Protein AF-A0A382D863-F1 (afdb_monomer_lite)

Radius of gyration: 14.63 Å; chains: 1; bounding box: 28×26×38 Å

Foldseek 3Di:
DVQVVVLVVVQVPDPDHDPDDQTDPVSVVLVVCPVVDDPVVSVVVCCCVVPVD

Structure (mmCIF, N/CA/C/O backbone):
data_AF-A0A382D863-F1
#
_entry.id   AF-A0A382D863-F1
#
loop_
_atom_site.group_PDB
_atom_site.id
_atom_site.type_symbol
_atom_site.label_atom_id
_atom_site.label_alt_id
_atom_site.label_comp_id
_atom_site.label_asym_id
_atom_site.label_entity_id
_atom_site.label_seq_id
_atom_site.pdbx_PDB_ins_code
_atom_site.Cartn_x
_atom_site.Cartn_y
_atom_site.Cartn_z
_atom_site.occupancy
_atom_site.B_iso_or_equiv
_atom_site.auth_seq_id
_atom_site.auth_comp_id
_atom_site.auth_asym_id
_atom_site.auth_atom_id
_atom_site.pdbx_PDB_model_num
ATOM 1 N N . PRO A 1 1 ? -5.064 -11.050 -4.570 1.00 78.75 1 PRO A N 1
ATOM 2 C CA . PRO A 1 1 ? -6.371 -10.859 -3.879 1.00 78.75 1 PRO A CA 1
ATOM 3 C C . PRO A 1 1 ? -6.377 -11.238 -2.386 1.00 78.75 1 PRO A C 1
ATOM 5 O O . PRO A 1 1 ? -6.985 -10.522 -1.600 1.00 78.75 1 PRO A O 1
ATOM 8 N N . LYS A 1 2 ? -5.707 -12.335 -1.992 1.00 92.19 2 LYS A N 1
ATOM 9 C CA . LYS A 1 2 ? -5.694 -12.836 -0.604 1.00 92.19 2 LYS A CA 1
ATOM 10 C C . LYS A 1 2 ? -5.133 -11.838 0.423 1.00 92.19 2 LYS A C 1
ATOM 12 O O . LYS A 1 2 ? -5.821 -11.546 1.389 1.00 92.19 2 LYS A O 1
ATOM 17 N N . GLU A 1 3 ? -3.960 -11.251 0.179 1.00 90.12 3 GLU A N 1
ATOM 18 C CA . GLU A 1 3 ? -3.338 -10.269 1.098 1.00 90.12 3 GLU A CA 1
ATOM 19 C C . GLU A 1 3 ? -4.239 -9.067 1.417 1.00 90.12 3 GLU A C 1
ATOM 21 O O . GLU A 1 3 ? -4.274 -8.575 2.546 1.00 90.12 3 GLU A O 1
ATOM 26 N N . VAL A 1 4 ? -5.004 -8.613 0.423 1.00 91.38 4 VAL A N 1
ATOM 27 C CA . VAL A 1 4 ? -5.984 -7.535 0.593 1.00 91.38 4 VAL A CA 1
ATOM 28 C C . VAL A 1 4 ? -7.119 -7.986 1.503 1.00 91.38 4 VAL A C 1
ATOM 30 O O . VAL A 1 4 ? -7.446 -7.283 2.455 1.00 91.38 4 VAL A O 1
ATOM 33 N N . ALA A 1 5 ? -7.682 -9.170 1.257 1.00 94.56 5 ALA A N 1
ATOM 34 C CA . ALA A 1 5 ? -8.741 -9.721 2.095 1.00 94.56 5 ALA A CA 1
ATOM 35 C C . ALA A 1 5 ? -8.278 -9.920 3.549 1.00 94.56 5 ALA A C 1
ATOM 37 O O . ALA A 1 5 ? -8.981 -9.509 4.470 1.00 94.56 5 ALA A O 1
ATOM 38 N N . ASP A 1 6 ? -7.077 -10.465 3.758 1.00 94.69 6 ASP A N 1
ATOM 39 C CA . ASP A 1 6 ? -6.510 -10.691 5.092 1.00 94.69 6 ASP A CA 1
ATOM 40 C C . ASP A 1 6 ? -6.320 -9.367 5.851 1.00 94.69 6 ASP A C 1
ATOM 42 O O . ASP A 1 6 ? -6.661 -9.260 7.032 1.00 94.69 6 ASP A O 1
ATOM 46 N N . THR A 1 7 ? -5.851 -8.324 5.159 1.00 93.50 7 THR A N 1
ATOM 47 C CA . THR A 1 7 ? -5.688 -6.989 5.750 1.00 93.50 7 THR A CA 1
ATOM 48 C C . THR A 1 7 ? -7.031 -6.361 6.122 1.00 93.50 7 THR A C 1
ATOM 50 O O . THR A 1 7 ? -7.149 -5.773 7.196 1.00 93.50 7 THR A O 1
ATOM 53 N N . ILE A 1 8 ? -8.060 -6.517 5.283 1.00 94.31 8 ILE A N 1
ATOM 54 C CA . ILE A 1 8 ? -9.415 -6.027 5.579 1.00 94.31 8 ILE A CA 1
ATOM 55 C C . ILE A 1 8 ? -9.972 -6.733 6.817 1.00 94.31 8 ILE A C 1
ATOM 57 O O . ILE A 1 8 ? -10.461 -6.077 7.734 1.00 94.31 8 ILE A O 1
ATOM 61 N N . VAL A 1 9 ? -9.861 -8.064 6.879 1.00 96.00 9 VAL A N 1
ATOM 62 C CA . VAL A 1 9 ? -10.322 -8.843 8.037 1.00 96.00 9 VAL A CA 1
ATOM 63 C C . VAL A 1 9 ? -9.592 -8.414 9.309 1.00 96.00 9 VAL A C 1
ATOM 65 O O . VAL A 1 9 ? -10.224 -8.304 10.359 1.00 96.00 9 VAL A O 1
ATOM 68 N N . LYS A 1 10 ? -8.283 -8.143 9.227 1.00 94.19 10 LYS A N 1
ATOM 69 C CA . LYS A 1 10 ? -7.501 -7.619 10.351 1.00 94.19 10 LYS A CA 1
ATOM 70 C C . LYS A 1 10 ? -7.998 -6.241 10.789 1.00 94.19 10 LYS A C 1
ATOM 72 O O . LYS A 1 10 ? -8.267 -6.058 11.968 1.00 94.19 10 LYS A O 1
ATOM 77 N N . ALA A 1 11 ? -8.172 -5.309 9.853 1.00 95.25 11 ALA A N 1
ATOM 78 C CA . ALA A 1 11 ? -8.613 -3.947 10.146 1.00 95.25 11 ALA A CA 1
ATOM 79 C C . ALA A 1 11 ? -9.993 -3.911 10.820 1.00 95.25 11 ALA A C 1
ATOM 81 O O . ALA A 1 11 ? -10.194 -3.164 11.768 1.00 95.25 11 ALA A O 1
ATOM 82 N N . VAL A 1 12 ? -10.934 -4.749 10.379 1.00 95.69 12 VAL A N 1
ATOM 83 C CA . VAL A 1 12 ? -12.283 -4.817 10.972 1.00 95.69 12 VAL A CA 1
ATOM 84 C C . VAL A 1 12 ? -12.269 -5.391 12.394 1.00 95.69 12 VAL A C 1
ATOM 86 O O . VAL A 1 12 ? -13.150 -5.079 13.190 1.00 95.69 12 VAL A O 1
ATOM 89 N N . LYS A 1 13 ? -11.289 -6.240 12.720 1.00 96.00 13 LYS A N 1
ATOM 90 C CA . LYS A 1 13 ? -11.155 -6.877 14.040 1.00 96.00 13 LYS A CA 1
ATOM 91 C C . LYS A 1 13 ? -10.283 -6.089 15.020 1.00 96.00 13 LYS A C 1
ATOM 93 O O . LYS A 1 13 ? -10.246 -6.449 16.192 1.00 96.00 13 LYS A O 1
ATOM 98 N N . ASP A 1 14 ? -9.562 -5.077 14.550 1.00 96.19 14 ASP A N 1
ATOM 99 C CA . ASP A 1 14 ? -8.662 -4.275 15.375 1.00 96.19 14 ASP A CA 1
ATOM 100 C C . ASP A 1 14 ? -9.464 -3.320 16.271 1.00 96.19 14 ASP A C 1
ATOM 102 O O . ASP A 1 14 ? -10.373 -2.635 15.805 1.00 96.19 14 ASP A O 1
ATOM 106 N N . GLU A 1 15 ? -9.105 -3.212 17.552 1.00 95.88 15 GLU A N 1
ATOM 107 C CA . GLU A 1 15 ? -9.765 -2.275 18.480 1.00 95.88 15 GLU A CA 1
ATOM 108 C C . GLU A 1 15 ? -9.509 -0.806 18.106 1.00 95.88 15 GLU A C 1
ATOM 110 O O . GLU A 1 15 ? -10.302 0.084 18.417 1.00 95.88 15 GLU A O 1
ATOM 115 N N . LYS A 1 16 ? -8.377 -0.545 17.442 1.00 94.81 16 LYS A N 1
ATOM 116 C CA . LYS A 1 16 ? -7.969 0.774 16.949 1.00 94.81 16 LYS A CA 1
ATOM 117 C C . LYS A 1 16 ? -7.444 0.645 15.520 1.00 94.81 16 LYS A C 1
ATOM 119 O O . LYS A 1 16 ? -6.227 0.616 15.322 1.00 94.81 16 LYS A O 1
ATOM 124 N N . PRO A 1 17 ? -8.335 0.552 1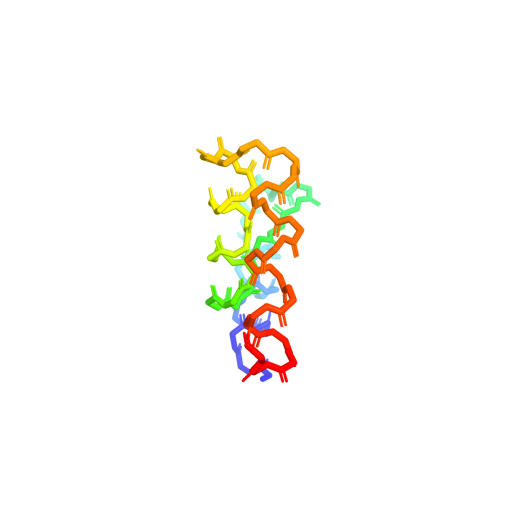4.521 1.00 93.56 17 PRO A N 1
ATOM 125 C CA . PRO A 1 17 ? -7.910 0.410 13.143 1.00 93.56 17 PRO A CA 1
ATOM 126 C C . PRO A 1 17 ? -7.170 1.659 12.667 1.00 93.56 17 PRO A C 1
ATOM 128 O O . PRO A 1 17 ? -7.498 2.792 13.030 1.00 93.56 17 PRO A O 1
ATOM 131 N N . LEU A 1 18 ? -6.168 1.449 11.820 1.00 92.50 18 LEU A N 1
ATOM 132 C CA . LEU A 1 18 ? -5.448 2.537 11.178 1.00 92.50 18 LEU A CA 1
ATOM 133 C C . LEU A 1 18 ? -6.306 3.134 10.054 1.00 92.50 18 LEU A C 1
ATOM 135 O O . LEU A 1 18 ? -6.988 2.406 9.334 1.00 92.50 18 LEU A O 1
ATOM 139 N N . PRO A 1 19 ? -6.228 4.452 9.813 1.00 91.00 19 PRO A N 1
ATOM 140 C CA . PRO A 1 19 ? -6.938 5.074 8.698 1.00 91.00 19 PRO A CA 1
ATOM 141 C C . PRO A 1 19 ? -6.398 4.629 7.329 1.00 91.00 19 PRO A C 1
ATOM 143 O O . PRO A 1 19 ? -7.063 4.822 6.313 1.00 91.00 19 PRO A O 1
ATOM 146 N N . ARG A 1 20 ? -5.177 4.073 7.277 1.00 90.62 20 ARG A N 1
ATOM 147 C CA . ARG A 1 20 ? -4.541 3.561 6.058 1.00 90.62 20 ARG A CA 1
ATOM 148 C C . ARG A 1 20 ? -3.715 2.320 6.366 1.00 90.62 20 ARG A C 1
ATOM 150 O O . ARG A 1 20 ? -2.942 2.316 7.320 1.00 90.62 20 ARG A O 1
ATOM 157 N N . TYR A 1 21 ? -3.835 1.323 5.498 1.00 91.12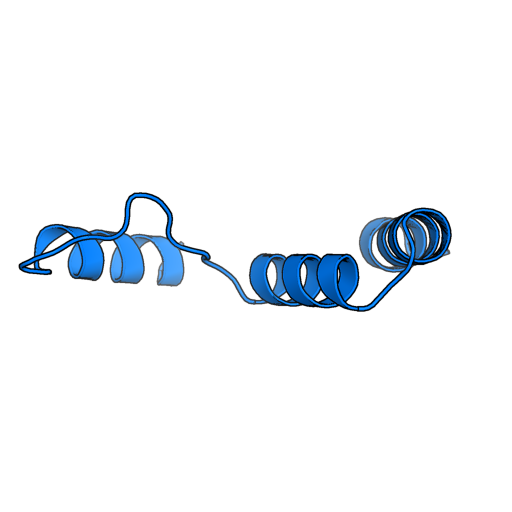 21 TYR A N 1
ATOM 158 C CA . TYR A 1 21 ? -3.025 0.112 5.512 1.00 91.12 21 TYR A CA 1
ATOM 159 C C . TYR A 1 21 ? -2.279 0.001 4.187 1.00 91.12 21 TYR A C 1
ATOM 161 O O . TYR A 1 21 ? -2.856 0.217 3.122 1.00 91.12 21 TYR A O 1
ATOM 169 N N . ILE A 1 22 ? -0.992 -0.317 4.264 1.00 89.06 22 ILE A N 1
ATOM 170 C CA . ILE A 1 22 ? -0.174 -0.626 3.093 1.00 89.06 22 ILE A CA 1
ATOM 171 C C . ILE A 1 22 ? -0.352 -2.119 2.830 1.00 8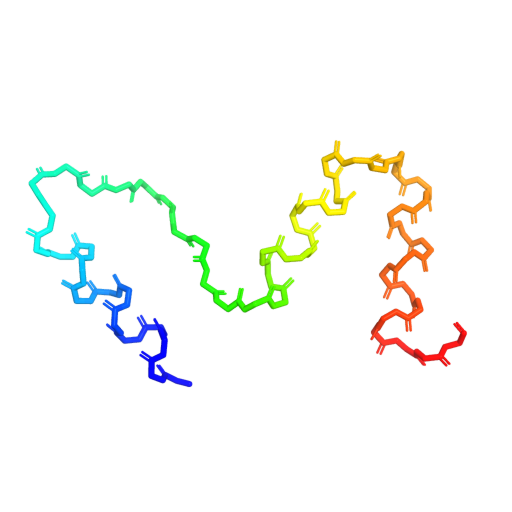9.06 22 ILE A C 1
ATOM 173 O O . ILE A 1 22 ? -0.204 -2.920 3.752 1.00 89.06 22 ILE A O 1
ATOM 177 N N . VAL A 1 23 ? -0.704 -2.482 1.599 1.00 90.25 23 VAL A N 1
ATOM 178 C CA . VAL A 1 23 ? -0.943 -3.873 1.206 1.00 90.25 23 VAL A CA 1
ATOM 179 C C . VAL A 1 23 ? -0.191 -4.171 -0.079 1.00 90.25 23 VAL A C 1
ATOM 181 O O . VAL A 1 23 ? -0.247 -3.380 -1.018 1.00 90.25 23 VAL A O 1
ATOM 184 N N . GLY A 1 24 ? 0.459 -5.332 -0.118 1.00 87.56 24 GLY A N 1
ATOM 185 C CA . GLY A 1 24 ? 1.282 -5.771 -1.237 1.00 87.56 24 GLY A CA 1
ATOM 186 C C . GLY A 1 24 ? 2.745 -5.365 -1.077 1.00 87.56 24 GLY A C 1
ATOM 187 O O . GLY A 1 24 ? 3.066 -4.282 -0.579 1.00 87.56 24 GLY A O 1
ATOM 188 N N . ASN A 1 25 ? 3.632 -6.256 -1.517 1.00 84.38 25 ASN A N 1
ATOM 189 C CA . ASN A 1 25 ? 5.077 -6.070 -1.408 1.00 84.38 25 ASN A CA 1
ATOM 190 C C . ASN A 1 25 ? 5.561 -4.857 -2.224 1.00 84.38 25 ASN A C 1
ATOM 192 O O . ASN A 1 25 ? 6.301 -4.022 -1.710 1.00 84.38 25 ASN A O 1
ATOM 196 N N . ASP A 1 26 ? 5.046 -4.696 -3.446 1.00 81.31 26 ASP A N 1
ATOM 197 C CA . ASP A 1 26 ? 5.410 -3.596 -4.347 1.00 81.31 26 ASP A CA 1
ATOM 198 C C . ASP A 1 26 ? 5.057 -2.232 -3.738 1.00 81.31 26 ASP A C 1
ATOM 200 O O . ASP A 1 26 ? 5.857 -1.299 -3.748 1.00 81.31 26 ASP A O 1
ATOM 204 N N . ALA A 1 27 ? 3.874 -2.120 -3.122 1.00 82.69 27 ALA A N 1
ATOM 205 C CA . ALA A 1 27 ? 3.442 -0.886 -2.472 1.00 82.69 27 ALA A CA 1
ATOM 206 C C . ALA A 1 27 ? 4.345 -0.508 -1.286 1.00 82.69 27 ALA A C 1
ATOM 208 O O . ALA A 1 27 ? 4.639 0.673 -1.089 1.00 82.69 27 ALA A O 1
ATOM 209 N N . SER A 1 28 ? 4.807 -1.497 -0.513 1.00 85.44 28 SER A N 1
ATOM 210 C CA . SER A 1 28 ? 5.765 -1.270 0.573 1.00 85.44 28 SER A CA 1
ATOM 211 C C . SER A 1 28 ? 7.117 -0.810 0.027 1.00 85.44 28 SER A C 1
ATOM 213 O O . SER A 1 28 ? 7.641 0.217 0.461 1.00 85.44 28 SER A O 1
ATOM 215 N N . MET A 1 29 ? 7.628 -1.509 -0.987 1.00 85.56 29 MET A N 1
ATOM 216 C CA . MET A 1 29 ? 8.902 -1.215 -1.642 1.00 85.56 29 MET A CA 1
ATOM 217 C C . MET A 1 29 ? 8.926 0.198 -2.248 1.00 85.56 29 MET A C 1
ATOM 219 O O . 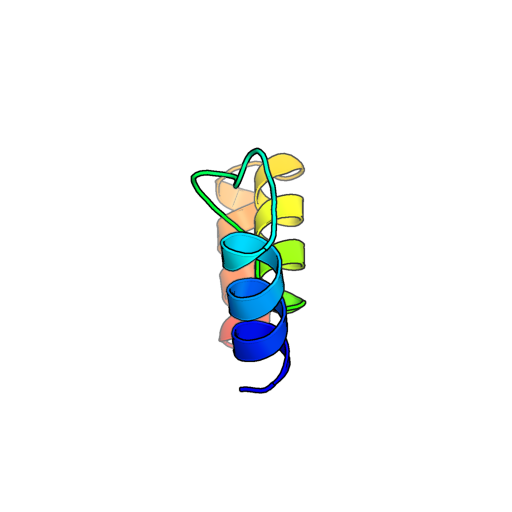MET A 1 29 ? 9.871 0.957 -2.020 1.00 85.56 29 MET A O 1
ATOM 223 N N . PHE A 1 30 ? 7.855 0.622 -2.929 1.00 84.62 30 PHE A N 1
ATOM 224 C CA . PHE A 1 30 ? 7.755 1.981 -3.470 1.00 84.62 30 PHE A CA 1
ATOM 225 C C . PHE A 1 30 ? 7.687 3.059 -2.381 1.00 84.62 30 PHE A C 1
ATOM 227 O O . PHE A 1 30 ? 8.276 4.131 -2.536 1.00 84.62 30 PHE A O 1
ATOM 234 N N . LEU A 1 31 ? 7.004 2.805 -1.263 1.00 86.31 31 LEU A N 1
ATOM 235 C CA . LEU A 1 31 ? 6.939 3.766 -0.158 1.00 86.31 31 LEU A CA 1
ATOM 236 C C . LEU A 1 31 ? 8.280 3.920 0.565 1.00 86.31 31 LEU A C 1
ATOM 238 O O . LEU A 1 31 ? 8.618 5.026 0.991 1.00 86.31 31 LEU A O 1
ATOM 242 N N . GLU A 1 32 ? 9.050 2.844 0.695 1.00 85.00 32 GLU A N 1
ATOM 243 C CA . GLU A 1 32 ? 10.402 2.885 1.256 1.00 85.00 32 GLU A CA 1
ATOM 244 C C . GLU A 1 32 ? 11.383 3.596 0.322 1.00 85.00 32 GLU A C 1
ATOM 246 O O . GLU A 1 32 ? 12.151 4.456 0.767 1.00 85.00 32 GLU A O 1
ATOM 251 N N . ALA A 1 33 ? 11.309 3.323 -0.982 1.00 84.94 33 ALA A N 1
ATOM 252 C CA . ALA A 1 3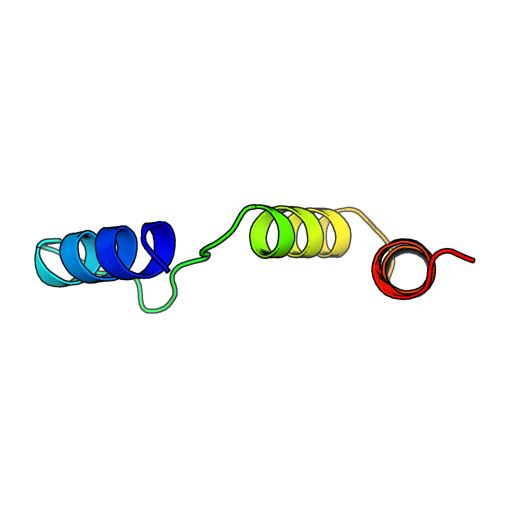3 ? 12.103 4.025 -1.982 1.00 84.94 33 ALA A CA 1
ATOM 253 C C . ALA A 1 33 ? 11.803 5.533 -1.981 1.00 84.94 33 ALA A C 1
ATOM 255 O O . ALA A 1 33 ? 12.733 6.333 -1.962 1.00 84.94 33 ALA A O 1
ATOM 256 N N . LYS A 1 34 ? 10.529 5.939 -1.891 1.00 86.06 34 LYS A N 1
ATOM 257 C CA . LYS A 1 34 ? 10.148 7.358 -1.800 1.00 86.06 34 LYS A CA 1
ATOM 258 C C . LYS A 1 34 ? 10.700 8.052 -0.550 1.00 86.06 34 LYS A C 1
ATOM 260 O O . LYS A 1 34 ? 11.001 9.237 -0.589 1.00 86.06 34 LYS A O 1
ATOM 265 N N . LYS A 1 35 ? 10.800 7.343 0.577 1.00 86.00 35 LYS A N 1
ATOM 266 C CA . LYS A 1 35 ? 11.333 7.910 1.829 1.00 86.00 35 LYS A CA 1
ATOM 267 C C . LYS A 1 35 ? 12.856 8.031 1.834 1.00 86.00 35 LYS A C 1
ATOM 269 O O . LYS A 1 35 ? 13.386 8.835 2.593 1.00 86.00 35 LYS A O 1
ATOM 274 N N . SER A 1 36 ? 13.544 7.196 1.059 1.00 87.00 36 SER A N 1
ATOM 275 C CA . SER A 1 36 ? 15.007 7.075 1.072 1.00 87.00 36 SER A CA 1
ATOM 276 C C . SER A 1 36 ? 15.701 7.768 -0.101 1.00 87.00 36 SER A C 1
ATOM 278 O O . SER A 1 36 ? 16.908 7.982 -0.036 1.00 87.00 36 SER A O 1
ATOM 280 N N . LYS A 1 37 ? 14.963 8.110 -1.161 1.00 86.25 37 LYS A N 1
ATOM 281 C CA . LYS A 1 37 ? 15.476 8.727 -2.389 1.00 86.25 37 LYS A CA 1
ATOM 282 C C . LYS A 1 37 ? 14.984 10.162 -2.533 1.00 86.25 37 LYS A C 1
ATOM 284 O O . LYS A 1 37 ? 13.914 10.509 -2.039 1.00 86.25 37 LYS A O 1
ATOM 289 N N . THR A 1 38 ? 15.749 10.986 -3.242 1.00 89.38 38 THR A N 1
ATOM 290 C CA . THR A 1 38 ? 15.258 12.287 -3.717 1.00 89.38 38 THR A CA 1
ATOM 291 C C . THR A 1 38 ? 14.167 12.094 -4.773 1.00 89.38 38 THR A C 1
ATOM 293 O O . THR A 1 38 ? 14.093 11.039 -5.406 1.00 89.38 38 THR A O 1
ATOM 296 N N . ASP A 1 39 ? 13.332 13.113 -4.997 1.00 84.12 39 ASP A N 1
ATOM 297 C CA . ASP A 1 39 ? 12.212 13.024 -5.947 1.00 84.12 39 ASP A CA 1
ATOM 298 C C . ASP A 1 39 ? 12.670 12.567 -7.349 1.00 84.12 39 ASP A C 1
ATOM 300 O O . ASP A 1 39 ? 12.053 11.689 -7.950 1.00 84.12 39 ASP A O 1
ATOM 304 N N . ILE A 1 40 ? 13.818 13.070 -7.823 1.00 90.62 40 ILE A N 1
ATOM 305 C CA . ILE A 1 40 ? 14.401 12.717 -9.130 1.00 90.62 40 ILE A CA 1
ATOM 306 C C . ILE A 1 40 ? 14.828 11.241 -9.177 1.00 90.62 40 ILE A C 1
ATOM 308 O O . ILE A 1 40 ? 14.571 10.527 -10.147 1.00 90.62 40 ILE A O 1
ATOM 312 N N . GLU A 1 41 ? 15.497 10.760 -8.130 1.00 87.12 41 GLU A N 1
ATOM 313 C CA . GLU A 1 41 ? 15.953 9.369 -8.045 1.00 87.12 41 GLU A CA 1
ATOM 314 C C . GLU A 1 41 ? 14.781 8.393 -7.933 1.00 87.12 41 GLU A C 1
ATOM 316 O O . GLU A 1 41 ? 14.844 7.285 -8.468 1.00 87.12 41 GLU A O 1
ATOM 321 N N . PHE A 1 42 ? 13.711 8.800 -7.250 1.00 89.00 42 PHE A N 1
ATOM 322 C CA . PHE A 1 42 ? 12.498 8.007 -7.134 1.00 89.00 42 PHE A CA 1
ATOM 323 C C . PHE A 1 42 ? 11.755 7.901 -8.472 1.00 89.00 42 PHE A C 1
ATOM 325 O O . PHE A 1 42 ? 11.324 6.808 -8.835 1.00 89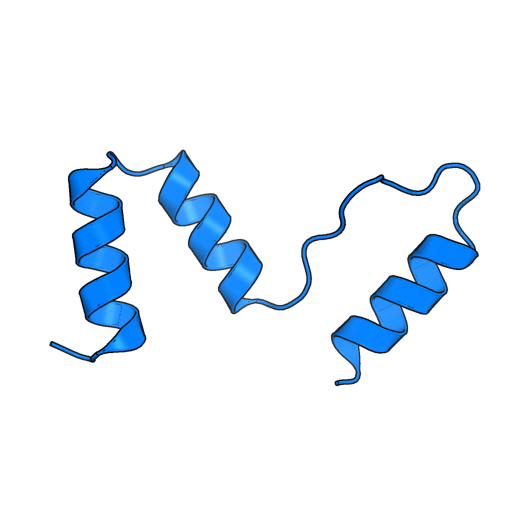.00 42 PHE A O 1
ATOM 332 N N . GLU A 1 43 ? 11.660 8.984 -9.247 1.00 87.44 43 GLU A N 1
ATOM 333 C CA . GLU A 1 43 ? 11.077 8.941 -10.595 1.00 87.44 43 GLU A CA 1
ATOM 334 C C . GLU A 1 43 ? 11.850 8.010 -11.536 1.00 87.44 43 GLU A C 1
ATOM 336 O O . GLU A 1 43 ? 11.246 7.209 -12.252 1.00 87.44 43 GLU A O 1
ATOM 341 N N . ASN A 1 44 ? 13.183 8.073 -11.519 1.00 88.19 44 ASN A N 1
ATOM 342 C CA . ASN A 1 44 ? 14.019 7.182 -12.327 1.00 88.19 44 ASN A CA 1
ATOM 343 C C . ASN A 1 44 ? 13.881 5.719 -11.887 1.00 88.19 44 ASN A C 1
ATOM 345 O O . ASN A 1 44 ? 13.820 4.819 -12.723 1.00 88.19 44 ASN A O 1
ATOM 349 N N . TYR A 1 45 ? 13.778 5.482 -10.580 1.00 86.44 45 TYR A N 1
ATOM 350 C CA . TYR A 1 45 ? 13.505 4.161 -10.030 1.00 86.44 45 TYR A CA 1
ATOM 351 C C . TYR A 1 45 ? 12.140 3.616 -10.479 1.00 86.44 45 TYR A C 1
ATOM 353 O O . TYR A 1 45 ? 12.066 2.480 -10.938 1.00 86.44 45 TYR A O 1
ATOM 361 N N . LEU A 1 46 ? 11.080 4.431 -10.437 1.00 86.88 46 LEU A N 1
ATOM 362 C CA . LEU A 1 46 ? 9.760 4.043 -10.942 1.00 86.88 46 LEU A CA 1
ATOM 363 C C . LEU A 1 46 ? 9.791 3.709 -12.432 1.00 86.88 46 LEU A C 1
ATOM 365 O O . LEU A 1 46 ? 9.175 2.730 -12.844 1.00 86.88 46 LEU A O 1
ATOM 369 N N . LYS A 1 47 ? 10.504 4.504 -13.240 1.00 87.44 47 LYS A N 1
ATOM 370 C CA . LYS A 1 47 ? 10.626 4.246 -14.678 1.00 87.44 47 LYS A CA 1
ATOM 371 C C . LYS A 1 47 ? 11.261 2.884 -14.950 1.00 87.44 47 LYS A C 1
ATOM 373 O O . LYS A 1 47 ? 10.722 2.114 -15.739 1.00 87.44 47 LYS A O 1
ATOM 378 N N . LYS A 1 48 ? 12.339 2.566 -14.235 1.00 87.50 48 LYS A N 1
ATOM 379 C CA . LYS A 1 48 ? 13.033 1.284 -14.350 1.00 87.50 48 LYS A CA 1
ATOM 380 C C . LYS A 1 48 ? 12.159 0.103 -13.919 1.00 87.50 48 LYS A C 1
ATOM 382 O O . LYS A 1 48 ? 12.057 -0.876 -14.647 1.00 87.50 48 LYS A O 1
ATOM 387 N N . GLU A 1 49 ? 11.513 0.190 -12.757 1.00 83.44 49 GLU A N 1
ATOM 388 C CA . GLU A 1 49 ? 10.712 -0.922 -12.221 1.00 83.44 49 GLU A CA 1
ATOM 389 C C . GLU A 1 49 ? 9.404 -1.152 -12.997 1.00 83.44 49 GLU A C 1
ATOM 391 O O . GLU A 1 49 ? 8.957 -2.289 -13.118 1.00 83.44 49 GLU A O 1
ATOM 396 N N . LEU A 1 50 ? 8.779 -0.097 -13.538 1.00 81.62 50 LEU A N 1
ATOM 397 C CA . LEU A 1 50 ? 7.505 -0.207 -14.262 1.00 81.62 50 LEU A CA 1
ATOM 398 C C . LEU A 1 50 ? 7.670 -0.469 -15.763 1.00 81.62 50 LEU A C 1
ATOM 400 O O . LEU A 1 50 ? 6.810 -1.121 -16.352 1.00 81.62 50 LEU A O 1
ATOM 404 N N . TYR A 1 51 ? 8.733 0.052 -16.384 1.00 82.19 51 TYR A N 1
ATOM 405 C CA . TYR A 1 51 ? 8.918 -0.002 -17.840 1.00 82.19 51 TYR A CA 1
ATOM 406 C C . TYR A 1 51 ? 10.159 -0.788 -18.287 1.00 82.19 51 TYR A C 1
ATOM 408 O O . TYR A 1 51 ? 10.282 -1.066 -19.475 1.00 82.19 51 TYR A O 1
ATOM 416 N N . GLY A 1 52 ? 11.033 -1.212 -17.367 1.00 70.12 52 GLY A N 1
ATOM 417 C CA . GLY A 1 52 ? 12.144 -2.125 -17.662 1.00 70.12 52 GLY A CA 1
ATOM 418 C C . GLY A 1 52 ? 13.288 -1.542 -18.500 1.00 70.12 52 GLY A C 1
ATOM 419 O O . GLY A 1 52 ? 14.090 -2.320 -19.014 1.00 70.12 52 GLY A O 1
ATOM 420 N N . GLU A 1 53 ? 13.363 -0.215 -18.647 1.00 57.75 53 GLU A N 1
ATOM 421 C CA . GLU A 1 53 ? 14.495 0.491 -19.278 1.00 57.75 53 GLU A CA 1
ATOM 422 C C . GLU A 1 53 ? 15.685 0.681 -18.322 1.00 57.75 53 GLU A C 1
ATOM 424 O O . GLU A 1 53 ? 15.470 1.016 -17.130 1.00 57.75 53 GLU A O 1
#

pLDDT: mean 88.0, std 6.61, range [57.75, 96.19]

Sequence (53 aa):
PKEVADTIVKAVKDEKPLPRYIVGNDASMFLEAKKSKTDIEFENYLKKELYGE

Secondary structure (DSSP, 8-state):
-HHHHHHHHHHHH-SS--S----SHHHHHHHHHHHHS-HHHHHHHHHHHHH--

Organism: NCBI:txid408172